Protein AF-A0A945RX04-F1 (afdb_monomer_lite)

Sequence (165 aa):
MMESDTQPELTPELTEILRRYVANQEAEQRLRE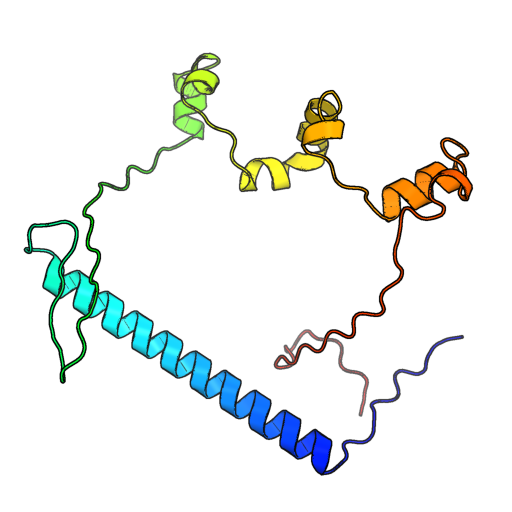EKKELQAELKQALQSMQGRFWYPTVDGVVLKVSHSRTDNVVYDDDALRQRLGDRFATVARADLKKMRKNMARVEPCLTPILDIVGSVDRDRVKTAVENGTVRPEEFRGAFRKETVVRVAVGRQRPDDDAPAQ

Structure (mmCIF, N/CA/C/O backbone):
data_AF-A0A945RX04-F1
#
_entry.id   AF-A0A945RX04-F1
#
loop_
_atom_site.group_PDB
_atom_site.id
_atom_site.type_symbol
_atom_site.label_atom_id
_atom_site.label_alt_id
_atom_site.label_comp_id
_atom_site.label_asym_id
_atom_site.label_entity_id
_atom_site.label_seq_id
_atom_site.pdbx_PDB_ins_code
_atom_site.Cartn_x
_atom_site.Cartn_y
_atom_site.Cartn_z
_atom_site.occupancy
_atom_site.B_iso_or_equiv
_atom_site.auth_seq_id
_atom_site.auth_comp_id
_atom_site.auth_asym_id
_atom_site.auth_atom_id
_atom_site.pdbx_PDB_model_num
ATOM 1 N N . MET A 1 1 ? 26.298 1.873 25.848 1.00 36.00 1 MET A N 1
ATOM 2 C CA . MET A 1 1 ? 27.412 1.556 24.935 1.00 36.00 1 MET A CA 1
ATOM 3 C C . MET A 1 1 ? 27.022 2.138 23.596 1.00 36.00 1 MET A C 1
ATOM 5 O O . MET A 1 1 ? 25.997 1.725 23.076 1.00 36.00 1 MET A O 1
ATOM 9 N N . MET A 1 2 ? 27.720 3.179 23.142 1.00 39.66 2 MET A N 1
ATOM 10 C CA . MET A 1 2 ? 27.543 3.680 21.780 1.00 39.66 2 MET A CA 1
ATOM 11 C C . MET A 1 2 ? 28.160 2.618 20.871 1.00 39.66 2 MET A C 1
ATOM 13 O O . MET A 1 2 ? 29.364 2.383 20.970 1.00 39.66 2 MET A O 1
ATOM 17 N N . GLU A 1 3 ? 27.347 1.909 20.086 1.00 44.47 3 GLU A N 1
ATOM 18 C CA . GLU A 1 3 ? 27.873 1.167 18.941 1.00 44.47 3 GLU A CA 1
ATOM 19 C C . GLU A 1 3 ? 28.538 2.219 18.058 1.00 44.47 3 GLU A C 1
ATOM 21 O O . GLU A 1 3 ? 27.893 3.154 17.595 1.00 44.47 3 GLU A O 1
ATOM 26 N N . SER A 1 4 ? 29.862 2.168 17.969 1.00 46.03 4 SER A N 1
ATOM 27 C CA . SER A 1 4 ? 30.598 3.003 17.036 1.00 46.03 4 SER A CA 1
ATOM 28 C C . SER A 1 4 ? 30.068 2.672 15.642 1.00 46.03 4 SER A C 1
ATOM 30 O O . SER A 1 4 ? 30.072 1.497 15.276 1.00 46.03 4 SER A O 1
ATOM 32 N N . ASP A 1 5 ? 29.601 3.677 14.895 1.00 55.72 5 ASP A N 1
ATOM 33 C CA . ASP A 1 5 ? 29.191 3.572 13.486 1.00 55.72 5 ASP A CA 1
ATOM 34 C C . ASP A 1 5 ? 30.418 3.279 12.606 1.00 55.72 5 ASP A C 1
ATOM 36 O O . ASP A 1 5 ? 30.835 4.067 11.761 1.00 55.72 5 ASP A O 1
ATOM 40 N N . THR A 1 6 ? 31.086 2.157 12.855 1.00 65.69 6 THR A N 1
ATOM 41 C CA . THR A 1 6 ? 32.208 1.713 12.046 1.00 65.69 6 THR A CA 1
ATOM 42 C C . THR A 1 6 ? 31.625 1.108 10.785 1.00 65.69 6 THR A C 1
ATOM 44 O O . THR A 1 6 ? 31.035 0.025 10.809 1.00 65.69 6 THR A O 1
ATOM 47 N N . GLN A 1 7 ? 31.760 1.841 9.682 1.00 72.38 7 GLN A N 1
ATOM 48 C CA . GLN A 1 7 ? 31.390 1.348 8.369 1.00 72.38 7 GLN A CA 1
ATOM 49 C C . GLN A 1 7 ? 32.111 0.012 8.125 1.00 72.38 7 GLN A C 1
ATOM 51 O O . GLN A 1 7 ? 33.331 -0.060 8.293 1.00 72.38 7 GLN A O 1
ATOM 56 N N . PRO A 1 8 ? 31.388 -1.063 7.768 1.00 77.25 8 PRO A N 1
ATOM 57 C CA . PRO A 1 8 ? 32.021 -2.347 7.521 1.00 77.25 8 PRO A CA 1
ATOM 58 C C . PRO A 1 8 ? 32.962 -2.236 6.321 1.00 77.25 8 PRO A C 1
ATOM 60 O O . PRO A 1 8 ? 32.623 -1.610 5.312 1.00 77.25 8 PRO A O 1
ATOM 63 N N . GLU A 1 9 ? 34.129 -2.875 6.412 1.00 82.50 9 GLU A N 1
ATOM 64 C CA . GLU A 1 9 ? 35.034 -2.975 5.271 1.00 82.50 9 GLU A CA 1
ATOM 65 C C . GLU A 1 9 ? 34.332 -3.686 4.107 1.00 82.50 9 GLU A C 1
ATOM 67 O O . GLU A 1 9 ? 33.773 -4.780 4.241 1.00 82.50 9 GLU A O 1
ATOM 72 N N . LEU A 1 10 ? 34.356 -3.043 2.939 1.00 86.06 10 LEU A N 1
ATOM 73 C CA . LEU A 1 10 ? 33.778 -3.579 1.715 1.00 86.06 10 LEU A CA 1
ATOM 74 C C . LEU A 1 10 ? 34.654 -4.714 1.191 1.00 86.06 10 LEU A C 1
ATOM 76 O O . LEU A 1 10 ? 35.644 -4.494 0.493 1.00 86.06 10 LEU A O 1
ATOM 80 N N . THR A 1 11 ? 34.265 -5.951 1.491 1.00 93.25 11 THR A N 1
ATOM 81 C CA . THR A 1 11 ? 34.896 -7.115 0.866 1.00 93.25 11 THR A CA 1
ATOM 82 C C . THR A 1 11 ? 34.673 -7.092 -0.655 1.00 93.25 11 THR A C 1
ATOM 84 O O . THR A 1 11 ? 33.684 -6.518 -1.136 1.00 93.25 11 THR A O 1
ATOM 87 N N . PRO A 1 12 ? 35.549 -7.734 -1.452 1.00 93.19 12 PRO A N 1
ATOM 88 C CA . PRO A 1 12 ? 35.346 -7.848 -2.898 1.00 93.19 12 PRO A CA 1
ATOM 89 C C . PRO A 1 12 ? 33.998 -8.488 -3.263 1.00 93.19 12 PRO A C 1
ATOM 91 O O . PRO A 1 12 ? 33.344 -8.061 -4.212 1.00 93.19 12 PRO A O 1
ATOM 94 N N . GLU A 1 13 ? 33.556 -9.469 -2.473 1.00 93.56 13 GLU A N 1
ATOM 95 C CA . GLU A 1 13 ? 32.257 -10.127 -2.631 1.00 93.56 13 GLU A CA 1
ATOM 96 C C . GLU A 1 13 ? 31.091 -9.160 -2.381 1.00 93.56 13 GLU A C 1
ATOM 98 O O . GLU A 1 13 ? 30.202 -9.040 -3.225 1.00 93.56 13 GLU A O 1
ATOM 103 N N . LEU A 1 14 ? 31.111 -8.413 -1.269 1.00 92.62 14 LEU A N 1
ATOM 104 C CA . LEU A 1 14 ? 30.060 -7.441 -0.947 1.00 92.62 14 LEU A CA 1
ATOM 105 C C . LEU A 1 14 ? 30.003 -6.318 -1.992 1.00 92.62 14 LEU A C 1
ATOM 107 O O . LEU A 1 14 ? 28.922 -5.893 -2.400 1.00 92.62 14 LEU A O 1
ATOM 111 N N . THR A 1 15 ? 31.169 -5.884 -2.473 1.00 93.62 15 THR A N 1
ATOM 112 C CA . THR A 1 15 ? 31.296 -4.885 -3.540 1.00 93.62 15 THR A CA 1
ATOM 113 C C . THR A 1 15 ? 30.640 -5.364 -4.834 1.00 93.62 15 THR A C 1
ATOM 115 O O . THR A 1 15 ? 29.901 -4.609 -5.468 1.00 93.62 15 THR A O 1
ATOM 118 N N . GLU A 1 16 ? 30.868 -6.619 -5.226 1.00 95.19 16 GLU A N 1
ATOM 119 C CA . GLU A 1 16 ? 30.248 -7.197 -6.420 1.00 95.19 16 GLU A CA 1
ATOM 120 C C . GLU A 1 16 ? 28.730 -7.357 -6.261 1.00 95.19 16 GLU A C 1
ATOM 122 O O . GLU A 1 16 ? 27.974 -7.035 -7.180 1.00 95.19 16 GLU A O 1
ATOM 127 N N . ILE A 1 17 ? 28.261 -7.775 -5.080 1.00 95.50 17 ILE A N 1
ATOM 128 C CA . ILE A 1 17 ? 26.825 -7.856 -4.776 1.00 95.50 17 ILE A CA 1
ATOM 129 C C . ILE A 1 17 ? 26.167 -6.479 -4.915 1.00 95.50 17 ILE A C 1
ATOM 131 O O . ILE A 1 17 ? 25.161 -6.353 -5.616 1.00 95.50 17 ILE A O 1
ATOM 135 N N . LEU A 1 18 ? 26.739 -5.438 -4.301 1.00 94.31 18 LEU A N 1
ATOM 136 C CA . LEU A 1 18 ? 26.207 -4.074 -4.367 1.00 94.31 18 LEU A CA 1
ATOM 137 C C . LEU A 1 18 ? 26.224 -3.521 -5.795 1.00 94.31 18 LEU A C 1
ATOM 139 O O . LEU A 1 18 ? 25.238 -2.926 -6.231 1.00 94.31 18 LEU A O 1
ATOM 143 N N . ARG A 1 19 ? 27.297 -3.770 -6.554 1.00 93.75 19 ARG A N 1
ATOM 144 C CA . ARG A 1 19 ? 27.398 -3.376 -7.966 1.00 93.75 19 ARG A CA 1
ATOM 145 C C . ARG A 1 19 ? 26.269 -3.981 -8.796 1.00 93.75 19 ARG A C 1
ATOM 147 O O . ARG A 1 19 ? 25.570 -3.256 -9.504 1.00 93.75 19 ARG A O 1
ATOM 154 N N . ARG A 1 20 ? 26.063 -5.297 -8.689 1.00 95.62 20 ARG A N 1
ATOM 155 C CA . ARG A 1 20 ? 24.985 -6.003 -9.400 1.00 95.62 20 ARG A CA 1
ATOM 156 C C . ARG A 1 20 ? 23.610 -5.525 -8.960 1.00 95.62 20 ARG A C 1
ATOM 158 O O . ARG A 1 20 ? 22.730 -5.354 -9.797 1.00 95.62 20 ARG A O 1
ATOM 165 N N . TYR A 1 21 ? 23.432 -5.286 -7.664 1.00 94.69 21 TYR A N 1
ATOM 166 C CA . TYR A 1 21 ? 22.177 -4.789 -7.118 1.00 94.69 21 TYR A CA 1
ATOM 167 C C . TYR A 1 21 ? 21.809 -3.422 -7.713 1.00 94.69 21 TYR A C 1
ATOM 169 O O . TYR A 1 21 ? 20.700 -3.254 -8.216 1.00 94.69 21 TYR A O 1
ATOM 177 N N . VAL A 1 22 ? 22.744 -2.467 -7.730 1.00 93.81 22 VAL A N 1
ATOM 178 C CA . VAL A 1 22 ? 22.510 -1.129 -8.300 1.00 93.81 22 VAL A CA 1
ATOM 179 C C . VAL A 1 22 ? 22.261 -1.199 -9.809 1.00 93.81 22 VAL A C 1
ATOM 181 O O . VAL A 1 22 ? 21.325 -0.571 -10.301 1.00 93.81 22 VAL A O 1
ATOM 184 N N . ALA A 1 23 ? 23.030 -2.007 -10.544 1.00 93.94 23 ALA A N 1
ATOM 185 C CA . ALA A 1 23 ? 22.811 -2.200 -11.979 1.00 93.94 23 ALA A CA 1
ATOM 186 C C . ALA A 1 23 ? 21.411 -2.770 -12.280 1.00 93.94 23 ALA A C 1
ATOM 188 O O . ALA A 1 23 ? 20.739 -2.320 -13.211 1.00 93.94 23 ALA A O 1
ATOM 189 N N . ASN A 1 24 ? 20.941 -3.717 -11.461 1.00 95.62 24 ASN A N 1
ATOM 190 C CA . ASN A 1 24 ? 19.591 -4.261 -11.572 1.00 95.62 24 ASN A CA 1
ATOM 191 C C . ASN A 1 24 ? 18.523 -3.213 -11.248 1.00 95.62 24 ASN A C 1
ATOM 193 O O . ASN A 1 24 ? 17.544 -3.132 -11.981 1.00 95.62 24 ASN A O 1
ATOM 197 N N . GLN A 1 25 ? 18.714 -2.371 -10.225 1.00 92.62 25 GLN A N 1
ATOM 198 C CA . GLN A 1 25 ? 17.771 -1.284 -9.925 1.00 92.62 25 GLN A CA 1
ATOM 199 C C . GLN A 1 25 ? 17.598 -0.326 -11.109 1.00 92.62 25 GLN A C 1
ATOM 201 O O . GLN A 1 25 ? 16.484 0.095 -11.417 1.00 92.62 25 GLN A O 1
ATOM 206 N N . GLU A 1 26 ? 18.686 0.007 -11.801 1.00 92.69 26 GLU A N 1
ATOM 207 C CA . GLU A 1 26 ? 18.623 0.857 -12.991 1.00 92.69 26 GLU A CA 1
ATOM 208 C C . GLU A 1 26 ? 17.921 0.160 -14.158 1.00 92.69 26 GLU A C 1
ATOM 210 O O . GLU A 1 26 ? 17.108 0.775 -14.849 1.00 92.69 26 GLU A O 1
ATOM 215 N N . ALA A 1 27 ? 18.207 -1.125 -14.374 1.00 95.06 27 ALA A N 1
ATOM 216 C CA . ALA A 1 27 ? 17.539 -1.915 -15.401 1.00 95.06 27 ALA A CA 1
ATOM 217 C C . ALA A 1 27 ? 16.033 -2.049 -15.128 1.00 95.06 27 ALA A C 1
ATOM 219 O O . ALA A 1 27 ? 15.228 -1.841 -16.033 1.00 95.06 27 ALA A O 1
ATOM 220 N N . GLU A 1 28 ? 15.640 -2.328 -13.884 1.00 94.69 28 GLU A N 1
ATOM 221 C CA . GLU A 1 28 ? 14.240 -2.388 -13.458 1.00 94.69 28 GLU A CA 1
ATOM 222 C C . GLU A 1 28 ? 13.524 -1.056 -13.667 1.00 94.69 28 GLU A C 1
ATOM 224 O O . GLU A 1 28 ? 12.390 -1.039 -14.147 1.00 94.69 28 GLU A O 1
ATOM 229 N N . GLN A 1 29 ? 14.181 0.061 -13.345 1.00 93.56 29 GLN A N 1
ATOM 230 C CA . GLN A 1 29 ? 13.607 1.384 -13.555 1.00 93.56 29 GLN A CA 1
ATOM 231 C C . GLN A 1 29 ? 13.368 1.657 -15.045 1.00 93.56 29 GLN A C 1
ATOM 233 O O . GLN A 1 29 ? 12.263 2.058 -15.408 1.00 93.56 29 GLN A O 1
ATOM 238 N N . ARG A 1 30 ? 14.348 1.360 -15.911 1.00 95.44 30 ARG A N 1
ATOM 239 C CA . ARG A 1 30 ? 14.191 1.490 -17.370 1.00 95.44 30 ARG A CA 1
ATOM 240 C C . ARG A 1 30 ? 13.057 0.615 -17.904 1.00 95.44 30 ARG A C 1
ATOM 242 O O . ARG A 1 30 ? 12.172 1.116 -18.587 1.00 95.44 30 ARG A O 1
ATOM 249 N N . LEU A 1 31 ? 13.022 -0.667 -17.531 1.00 97.44 31 LEU A N 1
ATOM 250 C CA . LEU A 1 31 ? 11.959 -1.591 -17.950 1.00 97.44 31 LEU A CA 1
ATOM 251 C C . LEU A 1 31 ? 10.578 -1.145 -17.455 1.00 97.44 31 LEU A C 1
ATOM 253 O O . LEU A 1 31 ? 9.565 -1.349 -18.125 1.00 97.44 31 LEU A O 1
ATOM 257 N N . ARG A 1 32 ? 10.508 -0.538 -16.268 1.00 96.00 32 ARG A N 1
ATOM 258 C CA . ARG A 1 32 ? 9.265 0.010 -15.722 1.00 96.00 32 ARG A CA 1
ATOM 259 C C . ARG A 1 32 ? 8.782 1.220 -16.517 1.00 96.00 32 ARG A C 1
ATOM 261 O O . ARG A 1 32 ? 7.572 1.358 -16.701 1.00 96.00 32 ARG A O 1
ATOM 268 N N . GLU A 1 33 ? 9.694 2.085 -16.945 1.00 95.62 33 GLU A N 1
ATOM 269 C CA . GLU A 1 33 ? 9.399 3.240 -17.797 1.00 95.62 33 GLU A CA 1
ATOM 270 C C . GLU A 1 33 ? 8.936 2.791 -19.183 1.00 95.62 33 GLU A C 1
ATOM 272 O O . GLU A 1 33 ? 7.830 3.144 -19.585 1.00 95.62 33 GLU A O 1
ATOM 277 N N . GLU A 1 34 ? 9.678 1.896 -19.829 1.00 96.44 34 GLU A N 1
ATOM 278 C CA . GLU A 1 34 ? 9.320 1.325 -21.132 1.00 96.44 34 GLU A CA 1
ATOM 279 C C . GLU A 1 34 ? 7.952 0.624 -21.085 1.00 96.44 34 GLU A C 1
ATOM 281 O O . GLU A 1 34 ? 7.061 0.885 -21.893 1.00 96.44 34 GLU A O 1
ATOM 286 N N . LYS A 1 35 ? 7.705 -0.205 -20.062 1.00 95.31 35 LYS A N 1
ATOM 287 C CA . LYS A 1 35 ? 6.394 -0.840 -19.866 1.00 95.31 35 LYS A CA 1
ATOM 288 C C . LYS A 1 35 ? 5.273 0.188 -19.703 1.00 95.31 35 LYS A C 1
ATOM 290 O O . LYS A 1 35 ? 4.153 -0.058 -20.151 1.00 95.31 35 LYS A O 1
ATOM 295 N N . LYS A 1 36 ? 5.533 1.310 -19.027 1.00 94.75 36 LYS A N 1
ATOM 296 C CA . LYS A 1 36 ? 4.550 2.385 -18.837 1.00 94.75 36 LYS A CA 1
ATOM 297 C C . LYS A 1 36 ? 4.239 3.083 -20.163 1.00 94.75 36 LYS A C 1
ATOM 299 O O . LYS A 1 36 ? 3.073 3.392 -20.404 1.00 94.75 36 LYS A O 1
ATOM 304 N N . GLU A 1 37 ? 5.243 3.305 -21.003 1.00 95.50 37 GLU A N 1
ATOM 305 C CA . GLU A 1 37 ? 5.086 3.871 -22.348 1.00 95.50 37 GLU A CA 1
ATOM 306 C C . GLU A 1 37 ? 4.267 2.937 -23.243 1.00 95.50 37 GLU A C 1
ATOM 308 O O . GLU A 1 37 ? 3.207 3.335 -23.728 1.00 95.50 37 GLU A O 1
ATOM 313 N N . LEU A 1 38 ? 4.636 1.654 -23.317 1.00 95.50 38 LEU A N 1
ATOM 314 C CA . LEU A 1 38 ? 3.884 0.632 -24.054 1.00 95.50 38 LEU A CA 1
ATOM 315 C C . LEU A 1 38 ? 2.426 0.520 -23.585 1.00 95.50 38 LEU A C 1
ATOM 317 O O . LEU A 1 38 ? 1.506 0.359 -24.385 1.00 95.50 38 LEU A O 1
ATOM 321 N N . GLN A 1 39 ? 2.175 0.631 -22.277 1.00 92.56 39 GLN A N 1
ATOM 322 C CA . GLN A 1 39 ? 0.811 0.664 -21.745 1.00 92.56 39 GLN A CA 1
ATOM 323 C C . GLN A 1 39 ? 0.033 1.911 -22.181 1.00 92.56 39 GLN A C 1
ATOM 325 O O . GLN A 1 39 ? -1.179 1.822 -22.396 1.00 92.56 39 GLN A O 1
ATOM 330 N N . ALA A 1 40 ? 0.689 3.066 -22.295 1.00 91.62 40 ALA A N 1
ATOM 331 C CA . ALA A 1 40 ? 0.059 4.289 -22.778 1.00 91.62 40 ALA A CA 1
ATOM 332 C C . ALA A 1 40 ? -0.290 4.184 -24.269 1.00 91.62 40 ALA A C 1
ATOM 334 O O . ALA A 1 40 ? -1.409 4.536 -24.651 1.00 91.62 40 ALA A O 1
ATOM 335 N N . GLU A 1 41 ? 0.612 3.634 -25.081 1.00 93.38 41 GLU A N 1
ATOM 336 C CA . GLU A 1 41 ? 0.376 3.357 -26.501 1.00 93.38 41 GLU A CA 1
ATOM 337 C C . GLU A 1 41 ? -0.766 2.355 -26.697 1.00 93.38 41 GLU A C 1
ATOM 339 O O . GLU A 1 41 ? -1.721 2.637 -27.424 1.00 93.38 41 GLU A O 1
ATOM 344 N N . LEU A 1 42 ? -0.752 1.233 -25.965 1.00 91.00 42 LEU A N 1
ATOM 345 C CA . LEU A 1 42 ? -1.852 0.263 -25.969 1.00 91.00 42 LEU A CA 1
ATOM 346 C C . LEU A 1 42 ? -3.172 0.924 -25.572 1.00 91.00 42 LEU A C 1
ATOM 348 O O . LEU A 1 42 ? -4.195 0.704 -26.216 1.00 91.00 42 LEU A O 1
ATOM 352 N N . LYS A 1 43 ? -3.173 1.774 -24.540 1.00 88.62 43 LYS A N 1
ATOM 353 C CA . LYS A 1 43 ? -4.380 2.498 -24.133 1.00 88.62 43 LYS A CA 1
ATOM 354 C C . LYS A 1 43 ? -4.924 3.372 -25.261 1.00 88.62 43 LYS A C 1
ATOM 356 O O . LYS A 1 43 ? -6.141 3.446 -25.383 1.00 88.62 43 LYS A O 1
ATOM 361 N N . GLN A 1 44 ? -4.069 4.031 -26.047 1.00 87.62 44 GLN A N 1
ATOM 362 C CA . GLN A 1 44 ? -4.484 4.836 -27.202 1.00 87.62 44 GLN A CA 1
ATOM 363 C C . GLN A 1 44 ? -5.021 3.965 -28.344 1.00 87.62 44 GLN A C 1
ATOM 365 O O . GLN A 1 44 ? -6.110 4.231 -28.850 1.00 87.62 44 GLN A O 1
ATOM 370 N N . ALA A 1 45 ? -4.315 2.889 -28.692 1.00 88.19 45 ALA A N 1
ATOM 371 C CA . ALA A 1 45 ? -4.715 1.975 -29.761 1.00 88.19 45 ALA A CA 1
ATOM 372 C C . ALA A 1 45 ? -6.066 1.291 -29.486 1.00 88.19 45 ALA A C 1
ATOM 374 O O . ALA A 1 45 ? -6.843 1.035 -30.404 1.00 88.19 45 ALA A O 1
ATOM 375 N N . LEU A 1 46 ? -6.368 1.021 -28.214 1.00 86.81 46 LEU A N 1
ATOM 376 C CA . LEU A 1 46 ? -7.579 0.317 -27.792 1.00 86.81 46 LEU A CA 1
ATOM 377 C C . LEU A 1 46 ? -8.799 1.241 -27.591 1.00 86.81 46 LEU A C 1
ATOM 379 O O . LEU A 1 46 ? -9.891 0.737 -27.336 1.00 86.81 46 LEU A O 1
ATOM 383 N N . GLN A 1 47 ? -8.670 2.571 -27.729 1.00 81.62 47 GLN A N 1
ATOM 384 C CA . GLN A 1 47 ? -9.746 3.532 -27.402 1.00 81.62 47 GLN A CA 1
ATOM 385 C C . GLN A 1 47 ? -11.044 3.329 -28.193 1.00 81.62 47 GLN A C 1
ATOM 387 O O . GLN A 1 47 ? -12.131 3.580 -27.666 1.00 81.62 47 GLN A O 1
ATOM 392 N N . SER A 1 48 ? -10.936 2.911 -29.454 1.00 78.25 48 SER A N 1
ATOM 393 C CA . SER A 1 48 ? -12.073 2.667 -30.348 1.00 78.25 48 SER A CA 1
ATOM 394 C C . SER A 1 48 ? -12.588 1.227 -30.285 1.00 78.25 48 SER A C 1
ATOM 396 O O . SER A 1 48 ? -13.621 0.919 -30.882 1.00 78.25 48 SER A O 1
ATOM 398 N N . MET A 1 49 ? -11.895 0.339 -29.567 1.00 79.62 49 MET A N 1
ATOM 399 C CA . MET A 1 49 ? -12.230 -1.079 -29.521 1.00 79.62 49 MET A CA 1
ATOM 400 C C . MET A 1 49 ? -13.314 -1.370 -28.481 1.00 79.62 49 MET A C 1
ATOM 402 O O . MET A 1 49 ? -13.304 -0.855 -27.361 1.00 79.62 49 MET A O 1
ATOM 406 N N . GLN A 1 50 ? -14.250 -2.241 -28.856 1.00 73.94 50 GLN A N 1
ATOM 407 C CA . GLN A 1 50 ? -15.327 -2.708 -27.987 1.00 73.94 50 GLN A CA 1
ATOM 408 C C . GLN A 1 50 ? -14.952 -4.022 -27.295 1.00 73.94 50 GLN A C 1
ATOM 410 O O . GLN A 1 50 ? -14.219 -4.848 -27.839 1.00 73.94 50 GLN A O 1
ATOM 415 N N . GLY A 1 51 ? -15.521 -4.241 -26.111 1.00 77.44 51 GLY A N 1
ATOM 416 C CA . GLY A 1 51 ? -15.316 -5.457 -25.327 1.00 77.44 51 GLY A CA 1
ATOM 417 C C . GLY A 1 51 ? -14.372 -5.254 -24.144 1.00 77.44 51 GLY A C 1
ATOM 418 O O . GLY A 1 51 ? -13.462 -4.430 -24.176 1.00 77.44 51 GLY A O 1
ATOM 419 N N . ARG A 1 52 ? -14.641 -5.999 -23.063 1.00 82.19 52 ARG A N 1
ATOM 420 C CA . ARG A 1 52 ? -13.922 -5.862 -21.788 1.00 82.19 52 ARG A CA 1
ATOM 421 C C . ARG A 1 52 ? -12.618 -6.659 -21.733 1.00 82.19 52 ARG A C 1
ATOM 423 O O . ARG A 1 52 ? -11.680 -6.284 -21.030 1.00 82.19 52 ARG A O 1
ATOM 430 N N . PHE A 1 53 ? -12.591 -7.791 -22.426 1.00 86.81 53 PHE A N 1
ATOM 431 C CA . PHE A 1 53 ? -11.483 -8.733 -22.420 1.00 86.81 53 PHE A CA 1
ATOM 432 C C . PHE A 1 53 ? -11.207 -9.204 -23.841 1.00 86.81 53 PHE A C 1
ATOM 434 O O . PHE A 1 53 ? -12.143 -9.541 -24.566 1.00 86.81 53 PHE A O 1
ATOM 441 N N . TRP A 1 54 ? -9.929 -9.286 -24.194 1.00 86.75 54 TRP A N 1
ATOM 442 C CA . TRP A 1 54 ? -9.463 -9.872 -25.444 1.00 86.75 54 TRP A CA 1
ATOM 443 C C . TRP A 1 54 ? -8.341 -10.862 -25.172 1.00 86.75 54 TRP A C 1
ATOM 445 O O . TRP A 1 54 ? -7.579 -10.706 -24.213 1.00 86.75 54 TRP A O 1
ATOM 455 N N . TYR A 1 55 ? -8.241 -11.868 -26.037 1.00 92.31 55 TYR A N 1
ATOM 456 C CA . TYR A 1 55 ? -7.287 -12.961 -25.893 1.00 92.31 55 TYR A CA 1
ATOM 457 C C . TYR A 1 55 ? -6.445 -13.153 -27.163 1.00 92.31 55 TYR A C 1
ATOM 459 O O . TYR A 1 55 ? -6.577 -14.178 -27.834 1.00 92.31 55 TYR A O 1
ATOM 467 N N . PRO A 1 56 ? -5.642 -12.150 -27.570 1.00 91.31 56 PRO A N 1
ATOM 468 C CA . PRO A 1 56 ? -4.836 -12.260 -28.778 1.00 91.31 56 PRO A CA 1
ATOM 469 C C . PRO A 1 56 ? -3.694 -13.260 -28.579 1.00 91.31 56 PRO A C 1
ATOM 471 O O . PRO A 1 56 ? -3.150 -13.384 -27.482 1.00 91.31 56 PRO A O 1
ATOM 474 N N . THR A 1 57 ? -3.309 -13.943 -29.654 1.00 96.00 57 THR A N 1
ATOM 475 C CA . THR A 1 57 ? -2.084 -14.750 -29.685 1.00 96.00 57 THR A CA 1
ATOM 476 C C . THR A 1 57 ? -0.979 -13.934 -30.344 1.00 96.00 57 THR A C 1
ATOM 478 O O . THR A 1 57 ? -1.153 -13.486 -31.474 1.00 96.00 57 THR A O 1
ATOM 481 N N . VAL A 1 58 ? 0.137 -13.738 -29.644 1.00 94.00 58 VAL A N 1
ATOM 482 C CA . VAL A 1 58 ? 1.339 -13.054 -30.145 1.00 94.00 58 VAL A CA 1
ATOM 483 C C . VAL A 1 58 ? 2.511 -14.004 -29.941 1.00 94.00 58 VAL A C 1
ATOM 485 O O . VAL A 1 58 ? 2.682 -14.516 -28.839 1.00 94.00 58 VAL A O 1
ATOM 488 N N . ASP A 1 59 ? 3.254 -14.306 -31.006 1.00 95.50 59 ASP A N 1
ATOM 489 C CA . ASP A 1 59 ? 4.400 -15.232 -30.985 1.00 95.50 59 ASP A CA 1
ATOM 490 C C . ASP A 1 59 ? 4.108 -16.581 -30.301 1.00 95.50 59 ASP A C 1
ATOM 492 O O . ASP A 1 59 ? 4.907 -17.125 -29.544 1.00 95.50 59 ASP A O 1
ATOM 496 N N . GLY A 1 60 ? 2.911 -17.124 -30.544 1.00 93.88 60 GLY A N 1
ATOM 497 C CA . GLY A 1 60 ? 2.465 -18.397 -29.969 1.00 93.88 60 GLY A CA 1
ATOM 498 C C . GLY A 1 60 ? 2.001 -18.324 -28.508 1.00 93.88 60 GLY A C 1
ATOM 499 O O . GLY A 1 60 ? 1.562 -19.336 -27.964 1.00 93.88 60 GLY A O 1
ATOM 500 N N . VAL A 1 61 ? 2.032 -17.146 -27.877 1.00 95.25 61 VAL A N 1
ATOM 501 C CA . VAL A 1 61 ? 1.542 -16.928 -26.512 1.00 95.25 61 VAL A CA 1
ATOM 502 C C . VAL A 1 61 ? 0.160 -16.288 -26.546 1.00 95.25 61 VAL A C 1
ATOM 504 O O . VAL A 1 61 ? -0.030 -15.209 -27.108 1.00 95.25 61 VAL A O 1
ATOM 507 N N . VAL A 1 62 ? -0.814 -16.930 -25.900 1.00 94.31 62 VAL A N 1
ATOM 508 C CA . VAL A 1 62 ? -2.144 -16.343 -25.696 1.00 94.31 62 VAL A CA 1
ATOM 509 C C . VAL A 1 62 ? -2.078 -15.344 -24.546 1.00 94.31 62 VAL A C 1
ATOM 511 O O . VAL A 1 62 ? -1.820 -15.705 -23.398 1.00 94.31 62 VAL A O 1
ATOM 514 N N . L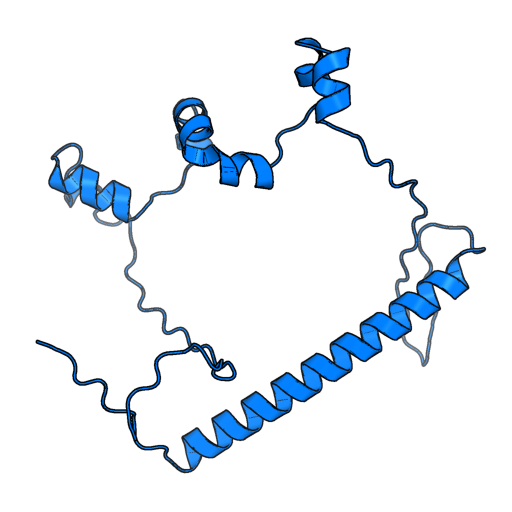EU A 1 63 ? -2.329 -14.076 -24.848 1.00 94.00 63 LEU A N 1
ATOM 515 C CA . LEU A 1 63 ? -2.366 -12.997 -23.869 1.00 94.00 63 LEU A CA 1
ATOM 516 C C . LEU A 1 63 ? -3.785 -12.807 -23.332 1.00 94.00 63 LEU A C 1
ATOM 518 O O . LEU A 1 63 ? -4.761 -13.191 -23.965 1.00 94.00 63 LEU A O 1
ATOM 522 N N . LYS A 1 64 ? -3.914 -12.154 -22.174 1.00 93.00 64 LYS A N 1
ATOM 523 C CA . LYS A 1 64 ? -5.194 -11.626 -21.683 1.00 93.00 64 LYS A CA 1
ATOM 524 C C . LYS A 1 64 ? -5.097 -10.112 -21.578 1.00 93.00 64 LYS A C 1
ATOM 526 O O . LYS A 1 64 ? -4.488 -9.587 -20.647 1.00 93.00 64 LYS A O 1
ATOM 531 N N . VAL A 1 65 ? -5.747 -9.411 -22.496 1.00 90.06 65 VAL A N 1
ATOM 532 C CA . VAL A 1 65 ? -5.854 -7.951 -22.477 1.00 90.06 65 VAL A CA 1
ATOM 533 C C . VAL A 1 65 ? -7.177 -7.578 -21.825 1.00 90.06 65 VAL A C 1
ATOM 535 O O . VAL A 1 65 ? -8.236 -8.033 -22.247 1.00 90.06 65 VAL A O 1
ATOM 538 N N . SER A 1 66 ? -7.122 -6.773 -20.765 1.00 88.12 66 SER A N 1
ATOM 539 C CA . SER A 1 66 ? -8.316 -6.243 -20.098 1.00 88.12 66 SER A CA 1
ATOM 540 C C . SER A 1 66 ? -8.438 -4.757 -20.407 1.00 88.12 66 SER A C 1
ATOM 542 O O . SER A 1 66 ? -7.535 -3.990 -20.083 1.00 88.12 66 SER A O 1
ATOM 544 N N . HIS A 1 67 ? -9.555 -4.351 -20.998 1.00 83.38 67 HIS A N 1
ATOM 545 C CA . HIS A 1 67 ? -9.849 -2.964 -21.334 1.00 83.38 67 HIS A CA 1
ATOM 546 C C . HIS A 1 67 ? -11.244 -2.620 -20.848 1.00 83.38 67 HIS A C 1
ATOM 548 O O . HIS A 1 67 ? -12.236 -3.170 -21.300 1.00 83.38 67 HIS A O 1
ATOM 554 N N . SER A 1 68 ? -11.338 -1.712 -19.890 1.00 80.75 68 SER A N 1
ATOM 555 C CA . SER A 1 68 ? -12.619 -1.198 -19.426 1.00 80.75 68 SER A CA 1
ATOM 556 C C . SER A 1 68 ? -12.606 0.309 -19.548 1.00 80.75 68 SER A C 1
ATOM 558 O O . SER A 1 68 ? -11.743 0.969 -18.965 1.00 80.75 68 SER A O 1
ATOM 560 N N . ARG A 1 69 ? -13.585 0.845 -20.269 1.00 74.44 69 ARG A N 1
ATOM 561 C CA . ARG A 1 69 ? -13.878 2.269 -20.268 1.00 74.44 69 ARG A CA 1
ATOM 562 C C . ARG A 1 69 ? -14.899 2.533 -19.170 1.00 74.44 69 ARG A C 1
ATOM 564 O O . ARG A 1 69 ? -16.038 2.088 -19.266 1.00 74.44 69 ARG A O 1
ATOM 571 N N . THR A 1 70 ? -14.463 3.231 -18.135 1.00 76.56 70 THR A N 1
ATOM 572 C CA . THR A 1 70 ? -15.329 3.703 -17.056 1.00 76.56 70 THR A CA 1
ATOM 573 C C . THR A 1 70 ? -15.107 5.195 -16.922 1.00 76.56 70 THR A C 1
ATOM 575 O O . THR A 1 70 ? -13.956 5.640 -16.897 1.00 76.56 70 THR A O 1
ATOM 578 N N . ASP A 1 71 ? -16.188 5.961 -16.829 1.00 81.25 71 ASP A N 1
ATOM 579 C CA . ASP A 1 71 ? -16.082 7.381 -16.532 1.00 81.25 71 ASP A CA 1
ATOM 580 C C . ASP A 1 71 ? -15.554 7.546 -15.110 1.00 81.25 71 ASP A C 1
ATOM 582 O O . ASP A 1 71 ? -16.139 7.073 -14.133 1.00 81.25 71 ASP A O 1
ATOM 586 N N . ASN A 1 72 ? -14.400 8.196 -14.995 1.00 84.62 72 ASN A N 1
ATOM 587 C CA . ASN A 1 72 ? -13.848 8.545 -13.701 1.00 84.62 72 ASN A CA 1
ATOM 588 C C . ASN A 1 72 ? -14.529 9.824 -13.213 1.00 84.62 72 ASN A C 1
ATOM 590 O O . ASN A 1 72 ? -14.068 10.928 -13.503 1.00 84.62 72 ASN A O 1
ATOM 594 N N . VAL A 1 73 ? -15.641 9.676 -12.496 1.00 86.31 73 VAL A N 1
ATOM 595 C CA . VAL A 1 73 ? -16.311 10.809 -11.853 1.00 86.31 73 VAL A CA 1
ATOM 596 C C . VAL A 1 73 ? -15.543 11.174 -10.587 1.00 86.31 73 VAL A C 1
ATOM 598 O O . VAL A 1 73 ? -15.513 10.415 -9.619 1.00 86.31 73 VAL A O 1
ATOM 601 N N . VAL A 1 74 ? -14.899 12.338 -10.608 1.00 89.69 74 VAL A N 1
ATOM 602 C CA . VAL A 1 74 ? -14.197 12.900 -9.452 1.00 89.69 74 VAL A CA 1
ATOM 603 C C . VAL A 1 74 ? -15.145 13.860 -8.750 1.00 89.69 74 VAL A C 1
ATOM 605 O O . VAL A 1 74 ? -15.599 14.834 -9.347 1.00 89.69 74 VAL A O 1
ATOM 608 N N . TYR A 1 75 ? -15.454 13.574 -7.489 1.00 90.94 75 TYR A N 1
ATOM 609 C CA . TYR A 1 75 ? -16.345 14.395 -6.679 1.00 90.94 75 TYR A CA 1
ATOM 610 C C . TYR A 1 75 ? -15.556 15.385 -5.818 1.00 90.94 75 TYR A C 1
ATOM 612 O O . TYR A 1 75 ? -14.511 15.043 -5.262 1.00 90.94 75 TYR A O 1
ATOM 620 N N . ASP A 1 76 ? -16.077 16.606 -5.696 1.00 93.50 76 ASP A N 1
ATOM 621 C CA . ASP A 1 76 ? -15.618 17.586 -4.712 1.00 93.50 76 ASP A CA 1
ATOM 622 C C . ASP A 1 76 ? -16.305 17.302 -3.371 1.00 93.50 76 ASP A C 1
ATOM 624 O O . ASP A 1 76 ? -17.478 17.627 -3.161 1.00 93.50 76 ASP A O 1
ATOM 628 N N . ASP A 1 77 ? -15.571 16.650 -2.474 1.00 92.94 77 ASP A N 1
ATOM 629 C CA . ASP A 1 77 ? -16.092 16.237 -1.175 1.00 92.94 77 ASP A CA 1
ATOM 630 C C . ASP A 1 77 ? -16.485 17.420 -0.286 1.00 92.94 77 ASP A C 1
ATOM 632 O O . ASP A 1 77 ? -17.430 17.294 0.491 1.00 92.94 77 ASP A O 1
ATOM 636 N N . ASP A 1 78 ? -15.797 18.558 -0.377 1.00 93.69 78 ASP A N 1
ATOM 637 C CA . ASP A 1 78 ? -16.080 19.709 0.481 1.00 93.69 78 ASP A CA 1
ATOM 638 C C . ASP A 1 78 ? -17.344 20.428 0.006 1.00 93.69 78 ASP A C 1
ATOM 640 O O . ASP A 1 78 ? -18.238 20.708 0.813 1.00 93.69 78 ASP A O 1
ATOM 644 N N . ALA A 1 79 ? -17.497 20.609 -1.309 1.00 96.31 79 ALA A N 1
ATOM 645 C CA . ALA A 1 79 ? -18.741 21.108 -1.886 1.00 96.31 79 ALA A CA 1
ATOM 646 C C . ALA A 1 79 ? -19.924 20.164 -1.595 1.00 96.31 79 ALA A C 1
ATOM 648 O O . ALA A 1 79 ? -21.026 20.618 -1.270 1.00 96.31 79 ALA A O 1
ATOM 649 N N . LEU A 1 80 ? -19.717 18.844 -1.676 1.00 96.25 80 LEU A N 1
ATOM 650 C CA . LEU A 1 80 ? -20.760 17.865 -1.359 1.00 96.25 80 LEU A CA 1
ATOM 651 C C . LEU A 1 80 ? -21.119 17.848 0.125 1.00 96.25 80 LEU A C 1
ATOM 653 O O . LEU A 1 80 ? -22.302 17.757 0.444 1.00 96.25 80 LEU A O 1
ATOM 657 N N . ARG A 1 81 ? -20.152 17.983 1.036 1.00 94.88 81 ARG A N 1
ATOM 658 C CA . ARG A 1 81 ? -20.428 18.105 2.476 1.00 94.88 81 ARG A CA 1
ATOM 659 C C . ARG A 1 81 ? -21.298 19.316 2.779 1.00 94.88 81 ARG A C 1
ATOM 661 O O . ARG A 1 81 ? -22.276 19.179 3.506 1.00 94.88 81 ARG A 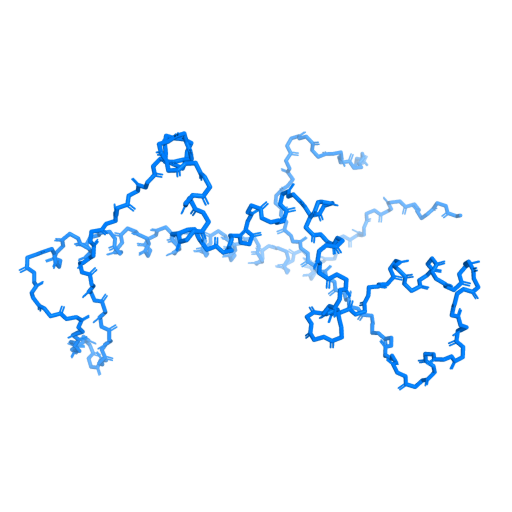O 1
ATOM 668 N N . GLN A 1 82 ? -20.992 20.468 2.181 1.00 96.31 82 GLN A N 1
ATOM 669 C CA . GLN A 1 82 ? -21.783 21.689 2.363 1.00 96.31 82 GLN A CA 1
ATOM 670 C C . GLN A 1 82 ? -23.216 21.539 1.835 1.00 96.31 82 GLN A C 1
ATOM 672 O O . GLN A 1 82 ? -24.161 21.984 2.479 1.00 96.31 82 GLN A O 1
ATOM 677 N N . ARG A 1 83 ? -23.395 20.895 0.675 1.00 97.12 83 ARG A N 1
ATOM 678 C CA . ARG A 1 83 ? -24.715 20.738 0.036 1.00 97.12 83 ARG A CA 1
ATOM 679 C C . ARG A 1 83 ? -25.572 19.637 0.656 1.00 97.12 83 ARG A C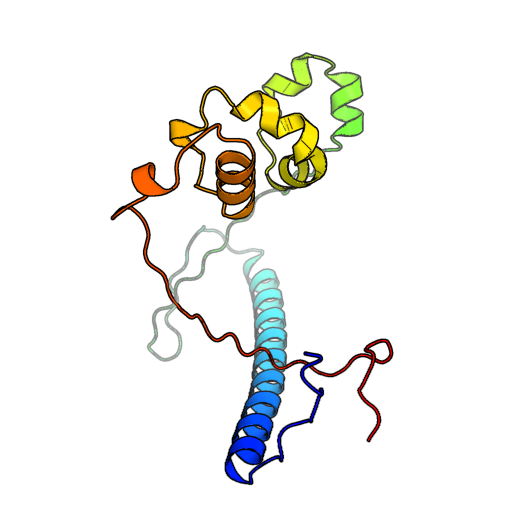 1
ATOM 681 O O . ARG A 1 83 ? -26.794 19.763 0.714 1.00 97.12 83 ARG A O 1
ATOM 688 N N . LEU A 1 84 ? -24.956 18.523 1.044 1.00 96.94 84 LEU A N 1
ATOM 689 C CA . LEU A 1 84 ? -25.668 17.352 1.557 1.00 96.94 84 LEU A CA 1
ATOM 690 C C . LEU A 1 84 ? -25.868 17.408 3.073 1.00 96.94 84 LEU A C 1
ATOM 692 O O . LEU A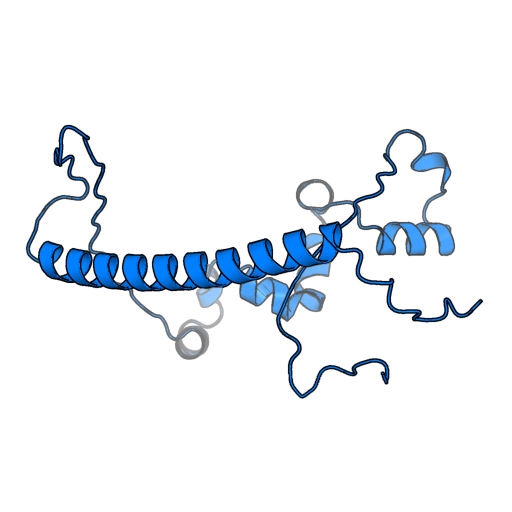 1 84 ? -26.819 16.789 3.559 1.00 96.94 84 LEU A O 1
ATOM 696 N N . GLY A 1 85 ? -25.014 18.136 3.799 1.00 95.06 85 GLY A N 1
ATOM 697 C CA . GLY A 1 85 ? -25.024 18.175 5.259 1.00 95.06 85 GLY A CA 1
ATOM 698 C C . GLY A 1 85 ? -24.926 16.764 5.833 1.00 95.06 85 GLY A C 1
ATOM 699 O O . GLY A 1 85 ? -24.125 15.947 5.373 1.00 95.06 85 GLY A O 1
ATOM 700 N N . ASP A 1 86 ? -25.815 16.439 6.767 1.00 94.38 86 ASP A N 1
ATOM 701 C CA . ASP A 1 86 ? -25.857 15.132 7.436 1.00 94.38 86 ASP A CA 1
ATOM 702 C C . ASP A 1 86 ? -26.084 13.961 6.467 1.00 94.38 86 ASP A C 1
ATOM 704 O O . ASP A 1 86 ? -25.626 12.841 6.705 1.00 94.38 86 ASP A O 1
ATOM 708 N N . ARG A 1 87 ? -26.716 14.212 5.311 1.00 96.12 87 ARG A N 1
ATOM 709 C CA . ARG A 1 87 ? -26.937 13.179 4.285 1.00 96.12 87 ARG A CA 1
ATOM 710 C C . ARG A 1 87 ? -25.648 12.742 3.598 1.00 96.12 87 ARG A C 1
ATOM 712 O O . ARG A 1 87 ? -25.649 11.695 2.956 1.00 96.12 87 ARG A O 1
ATOM 719 N N . PHE A 1 88 ? -24.547 13.483 3.737 1.00 96.00 88 PHE A N 1
ATOM 720 C CA . PHE A 1 88 ? -23.253 13.105 3.164 1.00 96.00 88 PHE A CA 1
ATOM 721 C C . PHE A 1 88 ? -22.827 11.690 3.587 1.00 96.00 88 PHE A C 1
ATOM 723 O O . PHE A 1 88 ? -22.318 10.927 2.769 1.00 96.00 88 PHE A O 1
ATOM 730 N N . ALA A 1 89 ? -23.109 11.299 4.833 1.00 92.25 89 ALA A N 1
ATOM 731 C CA . ALA A 1 89 ? -22.766 9.976 5.351 1.00 92.25 89 ALA A CA 1
ATOM 732 C C . ALA A 1 89 ? -23.466 8.816 4.613 1.00 92.25 89 ALA A C 1
ATOM 734 O O . ALA A 1 89 ? -22.957 7.703 4.630 1.00 92.25 89 ALA A O 1
ATOM 735 N N . THR A 1 90 ? -24.594 9.064 3.936 1.00 94.75 90 THR A N 1
ATOM 736 C CA . THR A 1 90 ? -25.332 8.028 3.182 1.00 94.75 90 THR A CA 1
ATOM 737 C C . THR A 1 90 ? -24.672 7.658 1.853 1.00 94.75 90 THR A C 1
ATOM 739 O O . THR A 1 90 ? -24.881 6.560 1.346 1.00 94.75 90 THR A O 1
ATOM 742 N N . VAL A 1 91 ? -23.872 8.569 1.290 1.00 93.44 91 VAL A N 1
ATOM 743 C CA . VAL A 1 91 ? -23.170 8.384 0.008 1.00 93.44 91 VAL A CA 1
ATOM 744 C C . VAL A 1 91 ? -21.665 8.204 0.189 1.00 93.44 91 VAL A C 1
ATOM 746 O O . VAL A 1 91 ? -20.979 7.715 -0.708 1.00 93.44 91 VAL A O 1
ATOM 749 N N . ALA A 1 92 ? -21.136 8.599 1.346 1.00 92.38 92 ALA A N 1
ATOM 750 C CA . ALA A 1 92 ? -19.743 8.409 1.695 1.00 92.38 92 ALA A CA 1
ATOM 751 C C . ALA A 1 92 ? -19.486 6.974 2.166 1.00 92.38 92 ALA A C 1
ATOM 753 O O . ALA A 1 92 ? -20.278 6.371 2.884 1.00 92.38 92 ALA A O 1
ATOM 754 N N . ARG A 1 93 ? -18.315 6.446 1.812 1.00 93.81 93 ARG A N 1
ATOM 755 C CA . ARG A 1 93 ? -17.792 5.187 2.351 1.00 93.81 93 ARG A CA 1
ATOM 756 C C . ARG A 1 93 ? -16.539 5.444 3.172 1.00 93.81 93 ARG A C 1
ATOM 758 O O . ARG A 1 93 ? -15.880 6.472 3.001 1.00 93.81 93 ARG A O 1
ATOM 765 N N . ALA A 1 94 ? -16.176 4.479 4.010 1.00 91.62 94 ALA A N 1
ATOM 766 C CA . ALA A 1 94 ? -14.909 4.503 4.725 1.00 91.62 94 ALA A CA 1
ATOM 767 C C . ALA A 1 94 ? -13.732 4.657 3.741 1.00 91.62 94 ALA A C 1
ATOM 769 O O . ALA A 1 94 ? -13.558 3.865 2.813 1.00 91.62 94 ALA A O 1
ATOM 770 N N . ASP A 1 95 ? -12.926 5.695 3.952 1.00 92.56 95 ASP A N 1
ATOM 771 C CA . ASP A 1 95 ? -11.710 5.971 3.191 1.00 92.56 95 ASP A CA 1
ATOM 772 C C . ASP A 1 95 ? -10.508 5.700 4.096 1.00 92.56 95 ASP A C 1
ATOM 774 O O . ASP A 1 95 ? -10.198 6.489 4.990 1.00 92.56 95 ASP A O 1
ATOM 778 N N . LEU A 1 96 ? -9.807 4.590 3.850 1.00 92.25 96 LEU A N 1
ATOM 779 C CA . LEU A 1 96 ? -8.673 4.157 4.672 1.00 92.25 96 LEU A CA 1
ATOM 780 C C . LEU A 1 96 ? -7.540 5.190 4.725 1.00 92.25 96 LEU A C 1
ATOM 782 O O . LEU A 1 96 ? -6.857 5.306 5.743 1.00 92.25 96 LEU A O 1
ATOM 786 N N . LYS A 1 97 ? -7.331 5.967 3.654 1.00 93.31 97 LYS A N 1
ATOM 787 C CA . LYS A 1 97 ? -6.292 7.002 3.613 1.00 93.31 97 LYS A CA 1
ATOM 788 C C . LYS A 1 97 ? -6.680 8.168 4.518 1.00 93.31 97 LYS A C 1
ATOM 790 O O . LYS A 1 97 ? -5.842 8.643 5.286 1.00 93.31 97 LYS A O 1
ATOM 795 N N . LYS A 1 98 ? -7.936 8.617 4.457 1.00 92.88 98 LYS A N 1
ATOM 796 C CA . LYS A 1 98 ? -8.449 9.679 5.339 1.00 92.88 98 LYS A CA 1
ATOM 797 C C . LYS A 1 98 ? -8.560 9.213 6.786 1.00 92.88 98 LYS A C 1
ATOM 799 O O . LYS A 1 98 ? -8.208 9.984 7.676 1.00 92.88 98 LYS A O 1
ATOM 804 N N . MET A 1 99 ? -8.967 7.966 7.020 1.00 94.50 99 MET A N 1
ATOM 805 C CA . MET A 1 99 ? -8.989 7.360 8.351 1.00 94.50 99 MET A CA 1
ATOM 806 C C . MET A 1 99 ? -7.586 7.353 8.949 1.00 94.50 99 MET A C 1
ATOM 808 O O . MET A 1 99 ? -7.399 7.912 10.021 1.00 94.50 99 MET A O 1
ATOM 812 N N . ARG A 1 100 ? -6.578 6.839 8.230 1.00 93.69 100 ARG A N 1
ATOM 813 C CA . ARG A 1 100 ? -5.180 6.820 8.698 1.00 93.69 100 ARG A CA 1
ATOM 814 C C . ARG A 1 100 ? -4.667 8.207 9.086 1.00 93.69 100 ARG A C 1
ATOM 816 O O . ARG A 1 100 ? -4.014 8.345 10.112 1.00 93.69 100 ARG A O 1
ATOM 823 N N . LYS A 1 101 ? -5.000 9.243 8.309 1.00 95.75 101 LYS A N 1
ATOM 824 C CA . LYS A 1 101 ? -4.653 10.638 8.641 1.00 95.75 101 LYS A CA 1
ATOM 825 C C . LYS A 1 101 ? -5.350 11.166 9.900 1.00 95.75 101 LYS A C 1
ATOM 827 O O . LYS A 1 101 ? -4.852 12.098 10.513 1.00 95.75 101 LYS A O 1
ATOM 832 N N . ASN A 1 102 ? -6.495 10.598 10.267 1.00 94.75 102 ASN A N 1
ATOM 833 C CA . ASN A 1 102 ? -7.316 11.012 11.406 1.00 94.75 102 ASN A CA 1
ATOM 834 C C . ASN A 1 102 ? -7.376 9.921 12.485 1.00 94.75 102 ASN A C 1
ATOM 836 O O . ASN A 1 102 ? -8.375 9.812 13.196 1.00 94.75 102 ASN A O 1
ATOM 840 N N . MET A 1 103 ? -6.337 9.089 12.603 1.00 91.56 103 MET A N 1
ATOM 841 C CA . MET A 1 103 ? -6.429 7.856 13.387 1.00 91.56 103 MET A CA 1
ATOM 842 C C . MET A 1 103 ? -6.686 8.091 14.874 1.00 91.56 103 MET A C 1
ATOM 844 O O . MET A 1 103 ? -7.504 7.385 15.447 1.00 91.56 103 MET A O 1
ATOM 848 N N . ALA A 1 104 ? -6.156 9.175 15.448 1.00 92.62 104 ALA A N 1
ATOM 849 C CA . ALA A 1 104 ? -6.465 9.585 16.820 1.00 92.62 104 ALA A CA 1
ATOM 850 C C . ALA A 1 104 ? -7.973 9.794 17.085 1.00 92.62 104 ALA A C 1
ATOM 852 O O . ALA A 1 104 ? -8.436 9.605 18.204 1.00 92.62 104 ALA A O 1
ATOM 853 N N . ARG A 1 105 ? -8.752 10.177 16.061 1.00 94.38 105 ARG A N 1
ATOM 854 C CA . ARG A 1 105 ? -10.212 10.348 16.163 1.00 94.38 105 ARG A CA 1
ATOM 855 C C . ARG A 1 105 ? -10.983 9.076 15.825 1.00 94.38 105 ARG A C 1
ATOM 857 O O . ARG A 1 105 ? -12.072 8.880 16.344 1.00 94.38 105 ARG A O 1
ATOM 864 N N . VAL A 1 106 ? -10.451 8.257 14.921 1.00 94.19 106 VAL A N 1
ATOM 865 C CA . VAL A 1 106 ? -11.105 7.029 14.442 1.00 94.19 106 VAL A CA 1
ATOM 866 C C . VAL A 1 106 ? -10.955 5.896 15.447 1.00 94.19 106 VAL A C 1
ATOM 868 O O . VAL A 1 106 ? -11.892 5.137 15.662 1.00 94.19 106 VAL A O 1
ATOM 871 N N . GLU A 1 107 ? -9.784 5.772 16.059 1.00 91.12 107 GLU A N 1
ATOM 872 C CA . GLU A 1 107 ? -9.440 4.631 16.895 1.00 91.12 107 GLU A CA 1
ATOM 873 C C . GLU A 1 107 ? -10.374 4.426 18.101 1.00 91.12 107 GLU A C 1
ATOM 875 O O . GLU A 1 107 ? -10.832 3.296 18.276 1.00 91.12 107 GLU A O 1
ATOM 880 N N . PRO A 1 108 ? -10.783 5.465 18.861 1.00 93.75 108 PRO A N 1
ATOM 881 C CA . PRO A 1 108 ? -11.760 5.287 19.937 1.00 93.75 108 PRO A CA 1
ATOM 882 C C . PRO A 1 108 ? -13.107 4.727 19.457 1.00 93.75 108 PRO A C 1
ATOM 884 O O . PRO A 1 108 ? -13.784 4.029 20.208 1.00 93.75 108 PRO A O 1
ATOM 887 N N . CYS A 1 109 ? -13.492 5.000 18.205 1.00 94.06 109 CYS A N 1
ATOM 888 C CA . CYS A 1 109 ? -14.712 4.462 17.600 1.00 94.06 109 CYS A CA 1
ATOM 889 C C . CYS A 1 109 ? -14.580 2.983 17.207 1.00 94.06 109 CYS A C 1
ATOM 891 O O . CYS A 1 109 ? -15.596 2.315 17.038 1.00 94.06 109 CYS A O 1
ATOM 893 N N . LEU A 1 110 ? -13.352 2.475 17.048 1.00 93.50 110 LEU A N 1
ATOM 894 C CA . LEU A 1 110 ? -13.079 1.070 16.733 1.00 93.50 110 LEU A CA 1
ATOM 895 C C . LEU A 1 110 ? -12.956 0.198 17.987 1.00 93.50 110 LEU A C 1
ATOM 897 O O . LEU A 1 110 ? -13.086 -1.017 17.869 1.00 93.50 110 LEU A O 1
ATOM 901 N N . THR A 1 111 ? -12.757 0.791 19.172 1.00 91.19 111 THR A N 1
ATOM 902 C CA . THR A 1 111 ? -12.641 0.078 20.459 1.00 91.19 111 THR A CA 1
ATOM 903 C C . THR A 1 111 ? -13.674 -1.039 20.651 1.00 91.19 111 THR A C 1
ATOM 905 O O . THR A 1 111 ? -13.264 -2.132 21.038 1.00 91.19 111 THR A O 1
ATOM 908 N N . PRO A 1 112 ? -14.975 -0.843 20.345 1.00 95.38 112 PRO A N 1
ATOM 909 C CA . PRO A 1 112 ? -15.983 -1.881 20.567 1.00 95.38 112 PRO A CA 1
ATOM 910 C C . PRO A 1 112 ? -15.831 -3.138 19.697 1.00 95.38 112 PRO A C 1
ATOM 912 O O . PRO A 1 112 ? -16.523 -4.112 19.959 1.00 95.38 112 PRO A O 1
ATOM 915 N N . ILE A 1 113 ? -14.989 -3.108 18.656 1.00 95.62 113 ILE A N 1
ATOM 916 C CA . ILE A 1 113 ? -14.835 -4.194 17.670 1.00 95.62 113 ILE A CA 1
ATOM 917 C C . ILE A 1 113 ? -13.374 -4.634 17.481 1.00 95.62 113 ILE A C 1
ATOM 919 O O . ILE A 1 113 ? -13.033 -5.269 16.478 1.00 95.62 113 ILE A O 1
ATOM 923 N N . LEU A 1 114 ? -12.472 -4.253 18.394 1.00 92.56 114 LEU A N 1
ATOM 924 C CA . LEU A 1 114 ? -11.040 -4.561 18.277 1.00 92.56 114 LEU A CA 1
ATOM 925 C C . LEU A 1 114 ? -10.731 -6.062 18.331 1.00 92.56 114 LEU A C 1
ATOM 927 O O . LEU A 1 114 ? -9.687 -6.474 17.839 1.00 92.56 114 LEU A O 1
ATOM 931 N N . ASP A 1 115 ? -11.622 -6.881 18.872 1.00 92.44 115 ASP A N 1
ATOM 932 C CA . ASP A 1 115 ? -11.535 -8.341 18.823 1.00 92.44 115 ASP A CA 1
ATOM 933 C C . ASP A 1 115 ? -11.673 -8.902 17.395 1.00 92.44 115 ASP A C 1
ATOM 935 O O . ASP A 1 115 ? -11.141 -9.970 17.100 1.00 92.44 115 ASP A O 1
ATOM 939 N N . ILE A 1 116 ? -12.333 -8.165 16.494 1.00 95.31 116 ILE A N 1
ATOM 940 C CA . ILE A 1 116 ? -12.550 -8.559 15.095 1.00 95.31 116 ILE A CA 1
ATOM 941 C C . ILE A 1 116 ? -11.505 -7.932 14.167 1.00 95.31 116 ILE A C 1
ATOM 943 O O . ILE A 1 116 ? -10.988 -8.598 13.270 1.00 95.31 116 ILE A O 1
ATOM 947 N N . VAL A 1 117 ? -11.231 -6.633 14.331 1.00 91.94 117 VAL A N 1
ATOM 948 C CA . VAL A 1 117 ? -10.395 -5.862 13.384 1.00 91.94 117 VAL A CA 1
ATOM 949 C C . VAL A 1 117 ? -9.008 -5.526 13.918 1.00 91.94 117 VAL A C 1
ATOM 951 O O . VAL A 1 117 ? -8.165 -5.021 13.174 1.00 91.94 117 VAL A O 1
ATOM 954 N N . GLY A 1 118 ? -8.781 -5.741 15.211 1.00 89.62 118 GLY A N 1
ATOM 955 C CA . GLY A 1 118 ? -7.537 -5.399 15.874 1.00 89.62 118 GLY A CA 1
ATOM 956 C C . GLY A 1 118 ? -6.420 -6.391 15.581 1.00 89.62 118 GLY A C 1
ATOM 957 O O . GLY A 1 118 ? -6.610 -7.526 15.150 1.00 89.62 118 GLY A O 1
ATOM 958 N N . SER A 1 119 ? -5.202 -5.939 15.834 1.00 92.31 119 SER A N 1
ATOM 959 C CA . SER A 1 119 ? -4.021 -6.787 15.907 1.00 92.31 119 SER A CA 1
ATOM 960 C C . SER A 1 119 ? -3.230 -6.371 17.132 1.00 92.31 119 SER A C 1
ATOM 962 O O . SER A 1 119 ? -3.255 -5.204 17.530 1.00 92.31 119 SER A O 1
ATOM 964 N N . VAL A 1 120 ? -2.557 -7.337 17.750 1.00 91.25 120 VAL A N 1
ATOM 965 C CA . VAL A 1 120 ? -1.717 -7.070 18.916 1.00 91.25 120 VAL A CA 1
ATOM 966 C C . VAL A 1 120 ? -0.571 -6.158 18.488 1.00 91.25 120 VAL A C 1
ATOM 968 O O . VAL A 1 120 ? 0.192 -6.490 17.582 1.00 91.25 120 VAL A O 1
ATOM 971 N N . ASP A 1 121 ? -0.463 -5.008 19.147 1.00 91.44 121 ASP A N 1
ATOM 972 C CA . ASP A 1 121 ? 0.597 -4.034 18.922 1.00 91.44 121 ASP A CA 1
ATOM 973 C C . ASP A 1 121 ? 1.658 -4.137 20.024 1.00 91.44 121 ASP A C 1
ATOM 975 O O . ASP A 1 121 ? 1.337 -4.211 21.213 1.00 91.44 121 ASP A O 1
ATOM 979 N N . ARG A 1 122 ? 2.935 -4.154 19.627 1.00 90.62 122 ARG A N 1
ATOM 980 C CA . ARG A 1 122 ? 4.062 -4.345 20.551 1.00 90.62 122 ARG A CA 1
ATOM 981 C C . ARG A 1 122 ? 4.128 -3.239 21.600 1.00 90.62 122 ARG A C 1
ATOM 983 O O . ARG A 1 122 ? 4.370 -3.540 22.770 1.00 90.62 122 ARG A O 1
ATOM 990 N N . ASP A 1 123 ? 3.948 -1.989 21.188 1.00 92.50 123 ASP A N 1
ATOM 991 C CA . ASP A 1 123 ? 4.098 -0.845 22.081 1.00 92.50 123 ASP A CA 1
ATOM 992 C C . ASP A 1 123 ? 2.927 -0.793 23.065 1.00 92.50 123 ASP A C 1
ATOM 994 O O . ASP A 1 123 ? 3.138 -0.592 24.260 1.00 92.50 123 ASP A O 1
ATOM 998 N N . ARG A 1 124 ? 1.713 -1.131 22.614 1.00 90.81 124 ARG A N 1
ATOM 999 C CA . ARG A 1 124 ? 0.554 -1.300 23.504 1.00 90.81 124 ARG A CA 1
ATOM 1000 C C . ARG A 1 124 ? 0.724 -2.410 24.522 1.00 90.81 124 ARG A C 1
ATOM 1002 O O . ARG A 1 124 ? 0.400 -2.196 25.686 1.00 90.81 124 ARG A O 1
ATOM 1009 N N . VAL A 1 125 ? 1.229 -3.575 24.113 1.00 92.25 125 VAL A N 1
ATOM 1010 C CA . VAL A 1 125 ? 1.513 -4.673 25.050 1.00 92.25 125 VAL A CA 1
ATOM 1011 C C . VAL A 1 125 ? 2.547 -4.230 26.076 1.00 92.25 125 VAL A C 1
ATOM 1013 O O . VAL A 1 125 ? 2.337 -4.431 27.269 1.00 92.25 125 VAL A O 1
ATOM 1016 N N . LYS A 1 126 ? 3.629 -3.581 25.631 1.00 92.31 126 LYS A N 1
ATOM 1017 C CA . LYS A 1 126 ? 4.669 -3.060 26.521 1.00 92.31 126 LYS A CA 1
ATOM 1018 C C . LYS A 1 126 ? 4.080 -2.099 27.557 1.00 92.31 126 LYS A C 1
ATOM 1020 O O . LYS A 1 126 ? 4.254 -2.332 28.747 1.00 92.31 126 LYS A O 1
ATOM 1025 N N . THR A 1 127 ? 3.320 -1.093 27.125 1.00 94.19 127 THR A N 1
ATOM 1026 C CA . THR A 1 127 ? 2.672 -0.134 28.030 1.00 94.19 127 THR A CA 1
ATOM 1027 C C . THR A 1 127 ? 1.659 -0.802 28.964 1.00 94.19 127 THR A C 1
ATOM 1029 O O . THR A 1 127 ? 1.588 -0.457 30.139 1.00 94.19 127 THR A O 1
ATOM 1032 N N . ALA A 1 128 ? 0.882 -1.775 28.483 1.00 93.75 128 ALA A N 1
ATOM 1033 C CA . ALA A 1 128 ? -0.098 -2.483 29.305 1.00 93.75 128 ALA A CA 1
ATOM 1034 C C . ALA A 1 128 ? 0.563 -3.368 30.378 1.00 93.75 128 ALA A C 1
ATOM 1036 O O . ALA A 1 128 ? 0.033 -3.474 31.482 1.00 93.75 128 ALA A O 1
ATOM 1037 N N . VAL A 1 129 ? 1.723 -3.960 30.075 1.00 93.94 129 VAL A N 1
ATOM 1038 C CA . VAL A 1 129 ? 2.552 -4.690 31.046 1.00 93.94 129 VAL A CA 1
ATOM 1039 C C . VAL A 1 129 ? 3.191 -3.734 32.054 1.00 93.94 129 VAL A C 1
ATOM 1041 O O . VAL A 1 129 ? 3.121 -3.982 33.254 1.00 93.94 129 VAL A O 1
ATOM 1044 N N . GLU A 1 130 ? 3.780 -2.629 31.588 1.00 94.12 130 GLU A N 1
ATOM 1045 C CA . GLU A 1 130 ? 4.415 -1.612 32.444 1.00 94.12 130 GLU A CA 1
ATOM 1046 C C . GLU A 1 130 ? 3.422 -0.988 33.432 1.00 94.12 130 GLU A C 1
ATOM 1048 O O . GLU A 1 130 ? 3.760 -0.757 34.591 1.00 94.12 130 GLU A O 1
ATOM 1053 N N . ASN A 1 131 ? 2.178 -0.782 32.995 1.00 95.12 131 ASN A N 1
ATOM 1054 C CA . ASN A 1 131 ? 1.108 -0.225 33.820 1.00 95.12 131 ASN A CA 1
ATOM 1055 C C . ASN A 1 131 ? 0.358 -1.280 34.654 1.00 95.12 131 ASN A C 1
ATOM 1057 O O . ASN A 1 131 ? -0.569 -0.929 35.382 1.00 95.12 131 ASN A O 1
ATOM 1061 N N . GLY A 1 132 ? 0.715 -2.565 34.547 1.00 93.94 132 GLY A N 1
ATOM 1062 C CA . GLY A 1 132 ? 0.085 -3.654 35.299 1.00 93.94 132 GLY A CA 1
ATOM 1063 C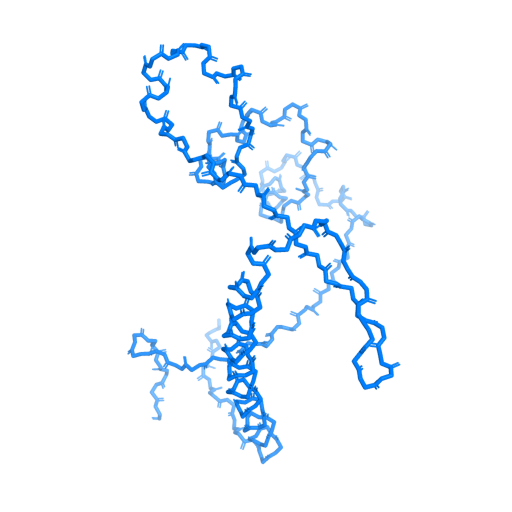 C . GLY A 1 132 ? -1.340 -4.016 34.863 1.00 93.94 132 GLY A C 1
ATOM 1064 O O . GLY A 1 132 ? -2.018 -4.754 35.575 1.00 93.94 132 GLY A O 1
ATOM 1065 N N . THR A 1 133 ? -1.806 -3.528 33.708 1.00 95.81 133 THR A N 1
ATOM 1066 C CA . THR A 1 133 ? -3.127 -3.862 33.141 1.00 95.81 133 THR A CA 1
ATOM 1067 C C . THR A 1 133 ? -3.206 -5.329 32.719 1.00 95.81 133 THR A C 1
ATOM 1069 O O . THR A 1 133 ? -4.264 -5.946 32.805 1.00 95.81 133 THR A O 1
ATOM 1072 N N . VAL A 1 134 ? -2.089 -5.882 32.249 1.00 93.88 134 VAL A N 1
ATOM 1073 C CA . VAL A 1 134 ? -1.929 -7.289 31.860 1.00 93.88 134 VAL A CA 1
ATOM 1074 C C . VAL A 1 134 ? -0.585 -7.792 32.367 1.00 93.88 134 VAL A C 1
ATOM 1076 O O . VAL A 1 134 ? 0.362 -7.015 32.498 1.00 93.88 134 VAL A O 1
ATOM 1079 N N . ARG A 1 135 ? -0.469 -9.091 32.633 1.00 93.69 135 ARG A N 1
ATOM 1080 C CA . ARG A 1 135 ? 0.777 -9.690 33.119 1.00 93.69 135 ARG A CA 1
ATOM 1081 C C . ARG A 1 135 ? 1.552 -10.372 31.986 1.00 93.69 135 ARG A C 1
ATOM 1083 O O . ARG A 1 135 ? 0.935 -10.966 31.100 1.00 93.69 135 ARG A O 1
ATOM 1090 N N . PRO A 1 136 ? 2.899 -10.359 32.004 1.00 89.56 136 PRO A N 1
ATOM 1091 C CA . PRO A 1 136 ? 3.713 -11.022 30.982 1.00 89.56 136 PRO A CA 1
ATOM 1092 C C . PRO A 1 136 ? 3.384 -12.508 30.785 1.00 89.56 136 PRO A C 1
ATOM 1094 O O . PRO A 1 136 ? 3.483 -13.028 29.673 1.00 89.56 136 PRO A O 1
ATOM 1097 N N . GLU A 1 137 ? 2.988 -13.206 31.852 1.00 92.81 137 GLU A N 1
ATOM 1098 C CA . GLU A 1 137 ? 2.676 -14.635 31.819 1.00 92.81 137 GLU A CA 1
ATOM 1099 C C . GLU A 1 137 ? 1.453 -14.950 30.954 1.00 92.81 137 GLU A C 1
ATOM 1101 O O . GLU A 1 137 ? 1.373 -16.048 30.406 1.00 92.81 137 GLU A O 1
ATOM 1106 N N . GLU A 1 138 ? 0.540 -13.991 30.781 1.00 91.88 138 GLU A N 1
ATOM 1107 C CA . GLU A 1 138 ? -0.684 -14.142 29.981 1.00 91.88 138 GLU A CA 1
ATOM 1108 C C . GLU A 1 138 ? -0.389 -14.238 28.477 1.00 91.88 138 GLU A C 1
ATOM 1110 O O . GLU A 1 138 ? -1.208 -14.738 27.713 1.00 91.88 138 GLU A O 1
ATOM 1115 N N . PHE A 1 139 ? 0.814 -13.842 28.053 1.00 90.19 139 PHE A N 1
ATOM 1116 C CA . PHE A 1 139 ? 1.275 -13.960 26.669 1.00 90.19 139 PHE A CA 1
ATOM 1117 C C . PHE A 1 139 ? 2.094 -15.238 26.420 1.00 90.19 139 PHE A C 1
ATOM 1119 O O . PHE A 1 139 ? 2.516 -15.498 25.290 1.00 90.19 139 PHE A O 1
ATOM 1126 N N . ARG A 1 140 ? 2.367 -16.057 27.447 1.00 87.12 140 ARG A N 1
ATOM 1127 C CA . ARG A 1 140 ? 3.242 -17.233 27.322 1.00 87.12 140 ARG A CA 1
ATOM 1128 C C . ARG A 1 140 ? 2.668 -18.246 26.325 1.00 87.12 140 ARG A C 1
ATOM 1130 O O . ARG A 1 140 ? 1.546 -18.707 26.471 1.00 87.12 140 ARG A O 1
ATOM 1137 N N . GLY A 1 141 ? 3.473 -18.625 25.331 1.00 88.88 141 GLY A N 1
ATOM 1138 C CA . GLY A 1 141 ? 3.061 -19.555 24.271 1.00 88.88 141 GLY A CA 1
ATOM 1139 C C . GLY A 1 141 ? 2.211 -18.921 23.162 1.00 88.88 141 GLY A C 1
ATOM 1140 O O . GLY A 1 141 ? 1.909 -19.598 22.186 1.00 88.88 141 GLY A O 1
ATOM 1141 N N . ALA A 1 142 ? 1.885 -17.628 23.272 1.00 91.12 142 ALA A N 1
ATOM 1142 C CA . ALA A 1 142 ? 1.091 -16.875 22.300 1.00 91.12 142 ALA A CA 1
ATOM 1143 C C . ALA A 1 142 ? 1.927 -15.886 21.460 1.00 91.12 142 ALA A C 1
ATOM 1145 O O . ALA A 1 142 ? 1.377 -15.028 20.774 1.00 91.12 142 ALA A O 1
ATOM 1146 N N . PHE A 1 143 ? 3.261 -15.990 21.494 1.00 88.44 143 PHE A N 1
ATOM 1147 C CA . PHE A 1 143 ? 4.150 -15.215 20.629 1.00 88.44 143 PHE A CA 1
ATOM 1148 C C . PHE A 1 143 ? 5.341 -16.049 20.158 1.00 88.44 143 PHE A C 1
ATOM 1150 O O . PHE A 1 143 ? 5.792 -16.973 20.837 1.00 88.44 143 PHE A O 1
ATOM 1157 N N . ARG A 1 144 ? 5.895 -15.668 19.005 1.00 87.69 144 ARG A N 1
ATOM 1158 C CA . ARG A 1 144 ? 7.176 -16.164 18.503 1.00 87.69 144 ARG A CA 1
ATOM 1159 C C . ARG A 1 144 ? 8.123 -14.988 18.324 1.00 87.69 144 ARG A C 1
ATOM 1161 O O . ARG A 1 144 ? 7.753 -13.969 17.749 1.00 87.69 144 ARG A O 1
ATOM 1168 N N . LYS A 1 145 ? 9.353 -15.135 18.813 1.00 85.62 145 LYS A N 1
ATOM 1169 C CA . LYS A 1 145 ? 10.423 -14.173 18.553 1.00 85.62 145 LYS A CA 1
ATOM 1170 C C . LYS A 1 145 ? 11.135 -14.577 17.266 1.00 85.62 145 LYS A C 1
ATOM 1172 O O . LYS A 1 145 ? 11.686 -15.672 17.191 1.00 85.62 145 LYS A O 1
ATOM 1177 N N . GLU A 1 146 ? 11.124 -13.694 16.277 1.00 89.75 146 GLU A N 1
ATOM 1178 C CA . GLU A 1 146 ? 11.841 -13.873 15.015 1.00 89.75 146 GLU A CA 1
ATOM 1179 C C . GLU A 1 146 ? 12.777 -12.684 14.798 1.00 89.75 146 GLU A C 1
ATOM 1181 O O . GLU A 1 146 ? 12.380 -11.528 14.959 1.00 89.75 146 GLU A O 1
ATOM 1186 N N . THR A 1 147 ? 14.032 -12.967 14.448 1.00 89.31 147 THR A N 1
ATOM 1187 C CA . THR A 1 147 ? 14.976 -11.938 14.010 1.00 89.31 147 THR A CA 1
ATOM 1188 C C . THR A 1 147 ? 14.846 -11.801 12.502 1.00 89.31 147 THR A C 1
ATOM 1190 O O . THR A 1 147 ? 15.224 -12.705 11.762 1.00 89.31 147 THR A O 1
ATOM 1193 N N . VAL A 1 148 ? 14.306 -10.672 12.047 1.00 88.31 148 VAL A N 1
ATOM 1194 C CA . VAL A 1 148 ? 14.191 -10.357 10.621 1.00 88.31 148 VAL A CA 1
ATOM 1195 C C . VAL A 1 148 ? 15.285 -9.363 10.258 1.00 88.31 148 VAL A C 1
ATOM 1197 O O . VAL A 1 148 ? 15.251 -8.216 10.700 1.00 88.31 148 VAL A O 1
ATOM 1200 N N . VAL A 1 149 ? 16.243 -9.793 9.437 1.00 88.75 149 VAL A N 1
ATOM 1201 C CA . VAL A 1 149 ? 17.245 -8.898 8.848 1.00 88.75 149 VAL A CA 1
ATOM 1202 C C . VAL A 1 149 ? 16.636 -8.268 7.601 1.00 88.75 149 VAL A C 1
ATOM 1204 O O . VAL A 1 149 ? 16.224 -8.971 6.680 1.00 88.75 149 VAL A O 1
ATOM 1207 N N . ARG A 1 150 ? 16.541 -6.937 7.580 1.00 88.06 150 ARG A N 1
ATOM 1208 C CA . ARG A 1 150 ? 16.095 -6.177 6.410 1.00 88.06 150 ARG A CA 1
ATOM 1209 C C . ARG A 1 150 ? 17.284 -5.441 5.821 1.00 88.06 150 ARG A C 1
ATOM 1211 O O . ARG A 1 150 ? 17.963 -4.714 6.535 1.00 88.06 150 ARG A O 1
ATOM 1218 N N . VAL A 1 151 ? 17.493 -5.616 4.523 1.00 87.62 151 VAL A N 1
ATOM 1219 C CA . VAL A 1 151 ? 18.496 -4.881 3.751 1.00 87.62 151 VAL A CA 1
ATOM 1220 C C . VAL A 1 151 ? 17.752 -3.990 2.769 1.00 87.62 151 VAL A C 1
ATOM 1222 O O . VAL A 1 151 ? 16.886 -4.461 2.033 1.00 87.62 151 VAL A O 1
ATOM 1225 N N . ALA A 1 152 ? 18.073 -2.701 2.776 1.00 87.31 152 ALA A N 1
ATOM 1226 C CA . ALA A 1 152 ? 17.588 -1.740 1.802 1.00 87.31 152 ALA A CA 1
ATOM 1227 C C . ALA A 1 152 ? 18.791 -0.969 1.270 1.00 87.31 152 ALA A C 1
ATOM 1229 O O . ALA A 1 152 ? 19.566 -0.417 2.046 1.00 87.31 152 ALA A O 1
ATOM 1230 N N . VAL A 1 153 ? 18.944 -0.947 -0.050 1.00 88.25 153 VAL A N 1
ATOM 1231 C CA . VAL A 1 153 ? 20.005 -0.195 -0.721 1.00 88.25 153 VAL A CA 1
ATOM 1232 C C . VAL A 1 153 ? 19.338 0.894 -1.550 1.00 88.25 153 VAL A C 1
ATOM 1234 O O . VAL A 1 153 ? 18.509 0.618 -2.425 1.00 88.25 153 VAL A O 1
ATOM 1237 N N . GLY A 1 154 ? 19.675 2.135 -1.225 1.00 85.12 154 GLY A N 1
ATOM 1238 C CA . GLY A 1 154 ? 19.246 3.334 -1.927 1.00 85.12 154 GLY A CA 1
ATOM 1239 C C . GLY A 1 154 ? 20.447 4.226 -2.201 1.00 85.12 154 GLY A C 1
ATOM 1240 O O . GLY A 1 154 ? 21.496 4.085 -1.576 1.00 85.12 154 GLY A O 1
ATOM 1241 N N . ARG A 1 155 ? 20.297 5.145 -3.154 1.00 83.31 155 ARG A N 1
ATOM 1242 C CA . ARG A 1 155 ? 21.294 6.197 -3.355 1.00 83.31 155 ARG A CA 1
ATOM 1243 C C . ARG A 1 155 ? 21.182 7.201 -2.214 1.00 83.31 155 ARG A C 1
ATOM 1245 O O . ARG A 1 155 ? 20.068 7.611 -1.886 1.00 83.31 155 ARG A O 1
ATOM 1252 N N . GLN A 1 156 ? 22.325 7.593 -1.666 1.00 83.12 156 GLN A N 1
ATOM 1253 C CA . GLN A 1 156 ? 22.403 8.661 -0.681 1.00 83.12 156 GLN A CA 1
ATOM 1254 C C . GLN A 1 156 ? 21.859 9.962 -1.285 1.00 83.12 156 GLN A C 1
ATOM 1256 O O . GLN A 1 156 ? 22.188 10.319 -2.422 1.00 83.12 156 GLN A O 1
ATOM 1261 N N . ARG A 1 157 ? 20.992 10.650 -0.545 1.00 77.94 157 ARG A N 1
ATOM 1262 C CA . ARG A 1 157 ? 20.498 11.984 -0.886 1.00 77.94 157 ARG A CA 1
ATOM 1263 C C . ARG A 1 157 ? 21.448 13.049 -0.330 1.00 77.94 157 ARG A C 1
ATOM 1265 O O . ARG A 1 157 ? 22.139 12.786 0.646 1.00 77.94 157 ARG A O 1
ATOM 1272 N N . PRO A 1 158 ? 21.465 14.261 -0.909 1.00 71.06 158 PRO A N 1
ATOM 1273 C CA . PRO A 1 158 ? 22.317 15.351 -0.426 1.00 71.06 158 PRO A CA 1
ATOM 1274 C C . PRO A 1 158 ? 22.090 15.719 1.047 1.00 71.06 158 PRO A C 1
ATOM 1276 O O . PRO A 1 158 ? 23.013 16.195 1.694 1.00 71.06 158 PRO A O 1
ATOM 1279 N N . ASP A 1 159 ? 20.878 15.478 1.557 1.00 70.69 159 ASP A N 1
ATOM 1280 C CA . ASP A 1 159 ? 20.468 15.799 2.928 1.00 70.69 159 ASP A CA 1
ATOM 1281 C C . ASP A 1 159 ? 20.641 14.620 3.906 1.00 70.69 159 ASP A C 1
ATOM 1283 O O . ASP A 1 159 ? 20.205 14.707 5.053 1.00 70.69 159 ASP A O 1
ATOM 1287 N N . ASP A 1 160 ? 21.215 13.497 3.461 1.00 73.12 160 ASP A N 1
ATOM 1288 C CA . ASP A 1 160 ? 21.483 12.362 4.344 1.00 73.12 160 ASP A CA 1
ATOM 1289 C C . ASP A 1 160 ? 22.786 12.625 5.118 1.00 73.12 160 ASP A C 1
ATOM 1291 O O . ASP A 1 160 ? 23.848 12.767 4.502 1.00 73.12 160 ASP A O 1
ATOM 1295 N N . ASP A 1 161 ? 22.715 12.639 6.455 1.00 60.59 161 ASP A N 1
ATOM 1296 C CA . ASP A 1 161 ? 23.885 12.701 7.340 1.00 60.59 161 ASP A CA 1
ATOM 1297 C C . ASP A 1 161 ? 24.789 11.481 7.084 1.00 60.59 161 ASP A C 1
ATOM 1299 O O . ASP A 1 161 ? 24.548 10.381 7.587 1.00 60.59 161 ASP A O 1
ATOM 1303 N N . ALA A 1 162 ? 25.826 11.653 6.260 1.00 60.72 162 ALA A N 1
ATOM 1304 C CA . ALA A 1 162 ? 26.852 10.635 6.075 1.00 60.72 162 ALA A CA 1
ATOM 1305 C C . ALA A 1 162 ? 27.816 10.656 7.270 1.00 60.72 162 ALA A C 1
ATOM 1307 O O . ALA A 1 162 ? 28.309 11.734 7.620 1.00 60.72 162 ALA A O 1
ATOM 1308 N N . PRO A 1 163 ? 28.171 9.497 7.853 1.00 58.72 163 PRO A N 1
ATOM 1309 C CA . PRO A 1 163 ? 29.346 9.430 8.710 1.00 58.72 163 PRO A CA 1
ATOM 1310 C C . PRO A 1 163 ? 30.580 9.868 7.899 1.00 58.72 163 PRO A C 1
ATOM 1312 O O . PRO A 1 163 ? 30.729 9.505 6.730 1.00 58.72 163 PRO A O 1
ATOM 1315 N N . ALA A 1 164 ? 31.423 10.714 8.498 1.00 51.34 164 ALA A N 1
ATOM 1316 C CA . ALA A 1 164 ? 32.627 11.240 7.858 1.00 51.34 164 ALA A CA 1
ATOM 1317 C C . ALA A 1 164 ? 33.588 10.100 7.465 1.00 51.34 164 ALA A C 1
ATOM 1319 O O . ALA A 1 164 ? 33.735 9.143 8.225 1.00 51.34 164 ALA A O 1
ATOM 1320 N N . GLN A 1 165 ? 34.202 10.224 6.279 1.00 47.78 165 GLN A N 1
ATOM 1321 C CA . GLN A 1 165 ? 35.181 9.272 5.725 1.00 47.78 165 GLN A CA 1
ATOM 1322 C C . GLN A 1 165 ? 36.457 9.181 6.562 1.00 47.78 165 GLN A C 1
ATOM 1324 O O . GLN A 1 165 ? 36.906 10.240 7.062 1.00 47.78 165 GLN A O 1
#

Radius of gyration: 26.49 Å; chains: 1; bounding box: 62×41×66 Å

Foldseek 3Di:
DPPPPPDDPCDPVNVVVVVVVVVVVVVVVVVVVVVVVVVVVVLVVCVPPDDQWDFDADPNDTDIDGDDDDDPDDDDLVVCCVVCPVNSVVVDDDDPVVCVVVVVPVVVVCVVPCVPVNDDDPVVVVVCCVVVVDDPVVCPPVDDDDDDDDDDDDDDDPPDDDDDD

pLDDT: mean 88.06, std 11.49, range [36.0, 97.44]

Secondary structure (DSSP, 8-state):
------PPP--HHHHHHHHHHHHHHHHHHHHHHHHHHHHHHHHHHTTT---SEE--EETTEEP-EE----------HHHHHHHHGGGHHHH----HHHHHHTHHHHHHHHGGGHHHH----HHHHHHHHHTTSS-GGGGTTS------------PPPTTS-PPP-